Protein 1T6O (pdb70)

GO terms:
  GO:000551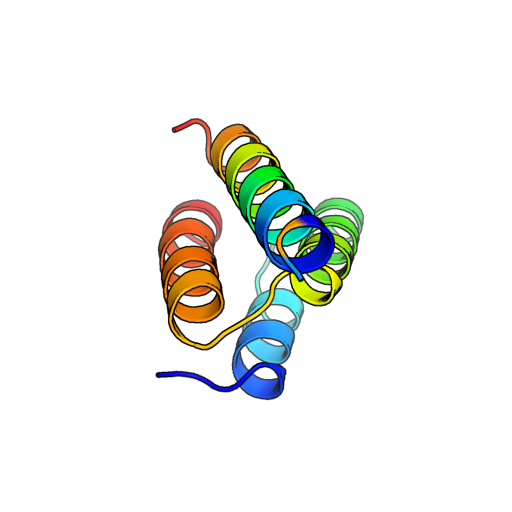5 protein binding (F, IPI)

Nearest PDB structures (foldseek):
  1t6o-assembly1_A  TM=1.021E+00  e=1.232E-06  Measles morbillivirus
  1oks-assembly1_A  TM=9.874E-01  e=3.018E-05  Measles morbillivirus
  1r4g-assembly1_A  TM=8.493E-01  e=1.370E-01  Sendai virus (strain Harris)
  4heo-assembly2_B  TM=9.039E-01  e=2.164E-01  Hendra virus horse/Australia/Hendra/1994
  5wah-assembly1_A  TM=8.481E-01  e=9.711E-01  Streptococcus agalactiae

Solvent-accessible surface area: 4492 Å² total; per-residue (Å²): 128,34,59,92,82,71,1,65,48,45,0,118,95,15,163,14,92,116,69,104,25,138,82,0,41,78,6,0,93,47,5,102,37,85,124,34,20,58,105,0,46,111,14,0,85,118,26,28,165,84,89,111,53,42,155,115,0,48,62,2,10,111,132,0,58,79,64,28,66,101

Structure (mmCIF, N/CA/C/O backbone):
data_1T6O
#
_entry.id   1T6O
#
_cell.length_a   42.226
_cell.length_b   42.226
_cell.length_c   81.778
_cell.angle_alpha   90.00
_cell.angle_beta   90.00
_cell.angle_gamma   90.00
#
_symmetry.space_group_name_H-M   'P 41 21 2'
#
loop_
_entity.id
_entity.type
_entity.pdbx_description
1 polymer phosphoprotein
2 polymer linker
3 polymer phosphoprotein
4 water water
#
loop_
_atom_site.group_PDB
_atom_site.id
_atom_site.type_symbol
_atom_site.label_atom_id
_atom_site.label_alt_id
_atom_site.label_comp_id
_atom_site.label_asym_id
_atom_site.label_entity_id
_atom_site.label_seq_id
_atom_site.pdbx_PDB_ins_code
_atom_site.Cartn_x
_atom_site.Cartn_y
_atom_site.Cartn_z
_atom_site.occupancy
_atom_site.B_iso_or_equiv
_atom_site.auth_seq_id
_atom_site.auth_comp_id
_atom_site.auth_asym_id
_atom_site.auth_atom_id
_atom_site.pdbx_PDB_model_num
ATOM 1 N N . GLY A 1 2 ? -5.966 9.354 32.334 1.00 56.81 458 GLY A N 1
ATOM 2 C CA . GLY A 1 2 ? -5.129 9.759 33.501 1.00 55.42 458 GLY A CA 1
ATOM 3 C C . GLY A 1 2 ? -3.682 10.028 33.129 1.00 42.31 458 GLY A C 1
ATOM 4 O O . GLY A 1 2 ? -3.062 9.254 32.399 1.00 41.74 458 GLY A O 1
ATOM 5 N N . ALA A 1 3 ? -3.140 11.132 33.629 1.00 24.48 459 ALA A N 1
ATOM 6 C CA . ALA A 1 3 ? -1.756 11.492 33.349 1.00 23.09 459 ALA A CA 1
ATOM 7 C C . ALA A 1 3 ? -0.798 10.522 34.036 1.00 24.82 459 ALA A C 1
ATOM 8 O O . ALA A 1 3 ? -1.038 10.086 35.160 1.00 25.09 459 ALA A O 1
ATOM 10 N N . SER A 1 4 ? 0.286 10.193 33.345 1.00 17.29 460 SER A N 1
ATOM 11 C CA . SER A 1 4 ? 1.290 9.298 33.888 1.00 14.72 460 SER A CA 1
ATOM 12 C C . SER A 1 4 ? 2.081 10.016 34.978 1.00 24.49 460 SER A C 1
ATOM 13 O O . SER A 1 4 ? 1.996 11.234 35.155 1.00 20.06 460 SER A O 1
ATOM 16 N N . ARG A 1 5 ? 2.859 9.232 35.699 1.00 25.14 461 ARG A N 1
ATOM 17 C CA . ARG A 1 5 ? 3.695 9.726 36.767 1.00 20.55 461 ARG A CA 1
ATOM 18 C C . ARG A 1 5 ? 4.675 10.748 36.177 1.00 20.80 461 ARG A C 1
ATOM 19 O O . ARG A 1 5 ? 4.899 11.811 36.750 1.00 22.49 461 ARG A O 1
ATOM 27 N N . SER A 1 6 ? 5.234 10.436 35.012 1.00 19.44 462 SER A N 1
ATOM 28 C CA . SER A 1 6 ? 6.181 11.335 34.362 1.00 16.97 462 SER A CA 1
ATOM 29 C C . SER A 1 6 ? 5.555 12.675 33.945 1.00 26.11 462 SER A C 1
ATOM 30 O O . SER A 1 6 ? 6.205 13.720 34.018 1.00 23.24 462 SER A O 1
ATOM 33 N N . VAL A 1 7 ? 4.304 12.643 33.497 1.00 19.23 463 VAL A N 1
ATOM 34 C CA . VAL A 1 7 ? 3.633 13.875 33.083 1.00 19.44 463 VAL A CA 1
ATOM 35 C C . VAL A 1 7 ? 3.389 14.762 34.298 1.00 17.10 463 VAL A C 1
ATOM 36 O O . VAL A 1 7 ? 3.587 15.976 34.249 1.00 17.94 463 VAL A O 1
ATOM 40 N N . ILE A 1 8 ? 2.962 14.145 35.390 1.00 16.61 464 ILE A N 1
ATOM 41 C CA . ILE A 1 8 ? 2.684 14.890 36.604 1.00 18.71 464 ILE A CA 1
ATOM 42 C C . ILE A 1 8 ? 3.955 15.543 37.138 1.00 20.52 464 ILE A C 1
ATOM 43 O O . ILE A 1 8 ? 3.923 16.685 37.581 1.00 16.38 464 ILE A O 1
ATOM 48 N N . ARG A 1 9 ? 5.072 14.825 37.072 1.00 19.54 465 ARG A N 1
ATOM 49 C CA . ARG A 1 9 ? 6.340 15.370 37.535 1.00 24.20 465 ARG A CA 1
ATOM 50 C C . ARG A 1 9 ? 6.728 16.575 36.673 1.00 20.17 465 ARG A C 1
ATOM 51 O O . ARG A 1 9 ? 7.152 17.602 37.198 1.00 23.50 465 ARG A O 1
ATOM 59 N N . SER A 1 10 ? 6.560 16.457 35.357 1.00 17.88 466 SER A N 1
ATOM 60 C CA . SER A 1 10 ? 6.904 17.557 34.455 1.00 19.93 466 SER A CA 1
ATOM 61 C C . SER A 1 10 ? 6.077 18.806 34.765 1.00 25.21 466 SER A C 1
ATOM 62 O O . SER A 1 10 ? 6.576 19.925 34.679 1.00 26.08 466 SER A O 1
ATOM 65 N N . ILE A 1 11 ? 4.813 18.605 35.119 1.00 17.51 467 ILE A N 1
ATOM 66 C CA . ILE A 1 11 ? 3.926 19.710 35.469 1.00 19.77 467 ILE A CA 1
ATOM 67 C C . ILE A 1 11 ? 4.459 20.427 36.717 1.00 24.98 467 ILE A C 1
ATOM 68 O O . ILE A 1 11 ? 4.474 21.660 36.775 1.00 24.57 467 ILE A O 1
ATOM 73 N N . ILE A 1 12 ? 4.894 19.656 37.712 1.00 18.32 468 ILE A N 1
ATOM 74 C CA . ILE A 1 12 ? 5.443 20.247 38.933 1.00 19.65 468 ILE A CA 1
ATOM 75 C C . ILE A 1 12 ? 6.676 21.068 38.570 1.00 25.32 468 ILE A C 1
ATOM 76 O O . ILE A 1 12 ? 6.830 22.218 38.996 1.00 24.13 468 ILE A O 1
ATOM 81 N N . LYS A 1 13 ? 7.553 20.463 37.777 1.00 22.15 469 LYS A N 1
ATOM 82 C CA . LYS A 1 13 ? 8.778 21.117 37.350 1.00 26.39 469 LYS A CA 1
ATOM 83 C C . LYS A 1 13 ? 8.534 22.393 36.543 1.00 37.54 469 LYS A C 1
ATOM 84 O O . LYS A 1 13 ? 9.286 23.358 36.663 1.00 40.41 469 LYS A O 1
ATOM 90 N N . SER A 1 14 ? 7.478 22.400 35.734 1.00 30.07 470 SER A N 1
ATOM 91 C CA . SER A 1 14 ? 7.164 23.558 34.902 1.00 30.89 470 SER A CA 1
ATOM 92 C C . SER A 1 14 ? 6.336 24.640 35.601 1.00 33.83 470 SER A C 1
ATOM 93 O O . SER A 1 14 ? 6.106 25.705 35.033 1.00 38.57 470 SER A O 1
ATOM 96 N N . SER A 1 15 ? 5.886 24.375 36.824 1.00 22.55 471 SER A N 1
ATOM 97 C CA . SER A 1 15 ? 5.086 25.356 37.553 1.00 21.68 471 SER A CA 1
ATOM 98 C C . SER A 1 15 ? 5.975 26.510 38.030 1.00 26.96 471 SER A C 1
ATOM 99 O O . SER A 1 15 ? 7.194 26.465 37.881 1.00 27.75 471 SER A O 1
ATOM 102 N N . ARG A 1 16 ? 5.362 27.537 38.608 1.00 33.86 472 ARG A N 1
ATOM 103 C CA . ARG A 1 16 ? 6.116 28.689 39.094 1.00 39.11 472 ARG A CA 1
ATOM 104 C C . ARG A 1 16 ? 6.316 28.683 40.607 1.00 45.57 472 ARG A C 1
ATOM 105 O O . ARG A 1 16 ? 6.692 29.695 41.196 1.00 52.78 472 ARG A O 1
ATOM 113 N N . LEU A 1 17 ? 6.069 27.536 41.229 1.00 35.85 473 LEU A N 1
ATOM 114 C CA . LEU A 1 17 ? 6.230 27.394 42.672 1.00 35.55 473 LEU A CA 1
ATOM 115 C C . LEU A 1 17 ? 7.704 27.480 43.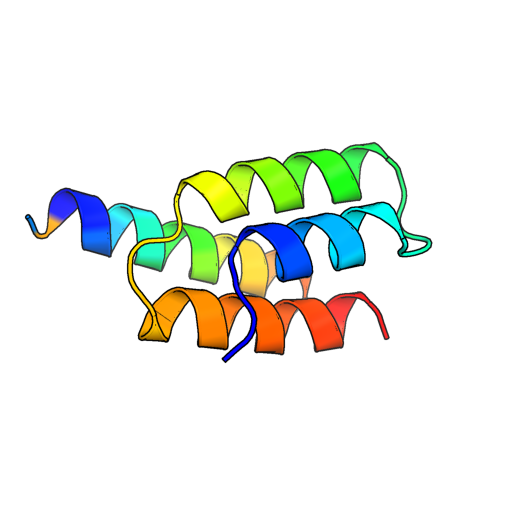059 1.00 30.38 473 LEU A C 1
ATOM 116 O O . LEU A 1 17 ? 8.585 27.212 4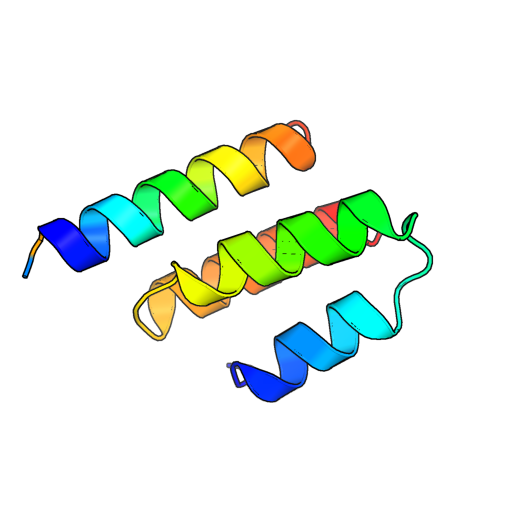2.242 1.00 24.61 473 LEU A O 1
ATOM 121 N N . GLU A 1 18 ? 7.963 27.851 44.310 1.00 26.21 474 GLU A N 1
ATOM 122 C CA . GLU A 1 18 ? 9.328 27.939 44.812 1.00 25.77 474 GLU A CA 1
ATOM 123 C C . GLU A 1 18 ? 9.935 26.551 44.710 1.00 24.11 474 GLU A C 1
ATOM 124 O O . GLU A 1 18 ? 9.217 25.551 44.723 1.00 27.98 474 GLU A O 1
ATOM 130 N N . GLU A 1 19 ? 11.259 26.499 44.625 1.00 24.18 475 GLU A N 1
ATOM 131 C CA . GLU A 1 19 ? 11.986 25.247 44.487 1.00 24.76 475 GLU A CA 1
ATOM 132 C C . GLU A 1 19 ? 11.773 24.217 45.591 1.00 26.21 475 GLU A C 1
ATOM 133 O O . GLU A 1 19 ? 11.682 23.024 45.311 1.00 26.52 475 GLU A O 1
ATOM 139 N N . ASP A 1 20 ? 11.704 24.661 46.839 1.00 23.88 476 ASP A N 1
ATOM 140 C CA . ASP A 1 20 ? 11.513 23.725 47.941 1.00 19.73 476 ASP A CA 1
ATOM 141 C C . ASP A 1 20 ? 10.100 23.163 47.922 1.00 20.66 476 ASP A C 1
ATOM 142 O O . ASP A 1 20 ? 9.879 22.025 48.323 1.00 18.07 476 ASP A O 1
ATOM 147 N N . ARG A 1 21 ? 9.151 23.959 47.442 1.00 15.53 477 ARG A N 1
ATOM 148 C CA . ARG A 1 21 ? 7.774 23.502 47.340 1.00 20.99 477 ARG A CA 1
ATOM 149 C C . ARG A 1 21 ? 7.730 22.437 46.245 1.00 33.25 477 ARG A C 1
ATOM 150 O O . ARG A 1 21 ? 7.079 21.405 46.400 1.00 21.42 477 ARG A O 1
ATOM 158 N N . LYS A 1 22 ? 8.442 22.685 45.146 1.00 22.76 478 LYS A N 1
ATOM 159 C CA . LYS A 1 22 ? 8.494 21.732 44.038 1.00 23.20 478 LYS A CA 1
ATOM 160 C C . LYS A 1 22 ? 9.127 20.429 44.497 1.00 28.46 478 LYS A C 1
ATOM 161 O O . LYS A 1 22 ? 8.635 19.345 44.191 1.00 21.56 478 LYS A O 1
ATOM 167 N N . ARG A 1 23 ? 10.231 20.545 45.229 1.00 20.15 479 ARG A N 1
ATOM 168 C CA . ARG A 1 23 ? 10.938 19.370 45.708 1.00 20.22 479 ARG A CA 1
ATOM 169 C C . ARG A 1 23 ? 10.108 18.503 46.645 1.00 20.73 479 ARG A C 1
ATOM 170 O O . ARG A 1 23 ? 10.176 17.277 46.584 1.00 22.48 479 ARG A O 1
ATOM 178 N N . TYR A 1 24 ? 9.324 19.131 47.515 1.00 18.54 480 TYR A N 1
ATOM 179 C CA . TYR A 1 24 ? 8.514 18.349 48.433 1.00 17.95 480 TYR A CA 1
ATOM 180 C C . TYR A 1 24 ? 7.362 17.658 47.708 1.00 21.67 480 TYR A C 1
ATOM 181 O O . TYR A 1 24 ? 6.987 16.543 48.062 1.00 18.37 480 TYR A O 1
ATOM 190 N N . LEU A 1 25 ? 6.803 18.322 46.700 1.00 15.63 481 LEU A N 1
ATOM 191 C CA . LEU A 1 25 ? 5.710 17.737 45.925 1.00 15.19 481 LEU A CA 1
ATOM 192 C C . LEU A 1 25 ? 6.244 16.502 45.202 1.00 15.77 481 LEU A C 1
ATOM 193 O O . LEU A 1 25 ? 5.583 15.468 45.135 1.00 16.64 481 LEU A O 1
ATOM 198 N N . MET A 1 26 ? 7.459 16.600 44.681 1.00 14.19 482 MET A N 1
ATOM 199 C CA . MET A 1 26 ? 8.042 15.464 43.984 1.00 19.68 482 MET A CA 1
ATOM 200 C C . MET A 1 26 ? 8.301 14.303 44.925 1.00 24.48 482 MET A C 1
ATOM 201 O O . MET A 1 26 ? 8.176 13.148 44.530 1.00 18.74 482 MET A O 1
ATOM 206 N N . THR A 1 27 ? 8.643 14.611 46.174 1.00 13.21 483 THR A N 1
ATOM 207 C CA . THR A 1 27 ? 8.877 13.573 47.173 1.00 18.00 483 THR A CA 1
ATOM 208 C C . THR A 1 27 ? 7.555 12.870 47.473 1.00 19.27 483 THR A C 1
ATOM 209 O O . THR A 1 27 ? 7.504 11.647 47.603 1.00 14.59 483 THR A O 1
ATOM 213 N N . LEU A 1 28 ? 6.486 13.651 47.592 1.00 14.43 484 LEU A N 1
ATOM 214 C CA . LEU A 1 28 ? 5.166 13.090 47.864 1.00 18.36 484 LEU A CA 1
ATOM 215 C C . LEU A 1 28 ? 4.723 12.187 46.714 1.00 22.27 484 LEU A C 1
ATOM 216 O O . LEU A 1 28 ? 4.102 11.149 46.928 1.00 19.63 484 LEU A O 1
ATOM 221 N N . LEU A 1 29 ? 5.054 12.590 45.492 1.00 14.05 485 LEU A N 1
ATOM 222 C CA . LEU A 1 29 ? 4.681 11.819 44.309 1.00 12.96 485 LEU A CA 1
ATOM 223 C C . LEU A 1 29 ? 5.221 10.382 44.355 1.00 15.68 485 LEU A C 1
ATOM 224 O O . LEU A 1 29 ? 4.536 9.443 43.956 1.00 16.83 485 LEU A O 1
ATOM 229 N N . ASP A 1 30 ? 6.449 10.211 44.843 1.00 12.36 486 ASP A N 1
ATOM 230 C CA . ASP A 1 30 ? 7.037 8.878 44.921 1.00 13.01 486 ASP A CA 1
ATOM 231 C C . ASP A 1 30 ? 6.302 7.974 45.905 1.00 20.25 486 ASP A C 1
ATOM 232 O O . ASP A 1 30 ? 6.405 6.759 45.812 1.00 22.46 486 ASP A O 1
ATOM 237 N N . ASP A 1 31 ? 5.565 8.563 46.844 1.00 13.24 487 ASP A N 1
ATOM 238 C CA . ASP A 1 31 ? 4.816 7.765 47.816 1.00 17.18 487 ASP A CA 1
ATOM 239 C C . ASP A 1 31 ? 3.429 7.389 47.318 1.00 25.92 487 ASP A C 1
ATOM 240 O O . ASP A 1 31 ? 2.767 6.537 47.905 1.00 21.51 487 ASP A O 1
ATOM 245 N N . ILE A 1 32 ? 2.985 8.034 46.245 1.00 16.63 488 ILE A N 1
ATOM 246 C CA . ILE A 1 32 ? 1.669 7.742 45.686 1.00 15.81 488 ILE A CA 1
ATOM 247 C C . ILE A 1 32 ? 1.686 6.365 45.026 1.00 20.50 488 ILE A C 1
ATO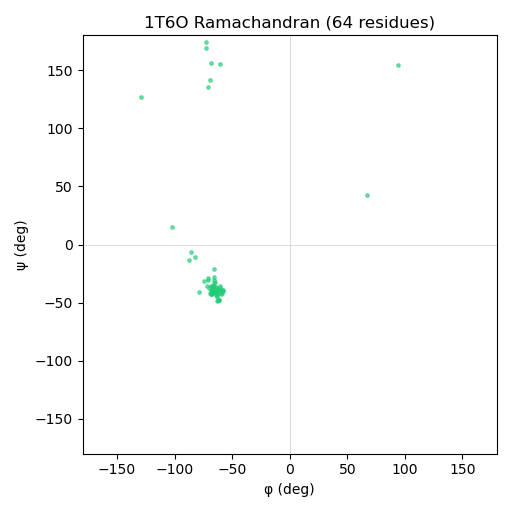M 248 O O . ILE A 1 32 ? 2.616 6.022 44.297 1.00 21.87 488 ILE A O 1
ATOM 253 N N . LYS A 1 33 ? 0.650 5.580 45.283 1.00 22.61 489 LYS A N 1
ATOM 254 C CA . LYS A 1 33 ? 0.561 4.247 44.711 1.00 21.26 489 LYS A CA 1
ATOM 255 C C . LYS A 1 33 ? -0.785 4.038 44.031 1.00 15.83 489 LYS A C 1
ATOM 256 O O . LYS A 1 33 ? -1.833 4.286 44.631 1.00 20.81 489 LYS A O 1
ATOM 262 N N . GLY A 1 34 ? -0.749 3.617 42.770 1.00 18.25 490 GLY A N 1
ATOM 263 C CA . GLY A 1 34 ? -1.980 3.348 42.045 1.00 22.30 490 GLY A CA 1
ATOM 264 C C . GLY A 1 34 ? -2.530 4.472 41.193 1.00 24.61 490 GLY A C 1
ATOM 265 O O . GLY A 1 34 ? -2.290 5.644 41.456 1.00 21.61 490 GLY A O 1
ATOM 266 N N . ALA A 1 35 ? -3.287 4.096 40.168 1.00 21.96 491 ALA A N 1
ATOM 267 C CA . ALA A 1 35 ? -3.887 5.054 39.248 1.00 25.17 491 ALA A CA 1
ATOM 268 C C . ALA A 1 35 ? -4.856 6.011 39.936 1.00 21.47 491 ALA A C 1
ATOM 269 O O . ALA A 1 35 ? -4.861 7.206 39.647 1.00 27.60 491 ALA A O 1
ATOM 271 N N . ASN A 1 36 ? -5.675 5.486 40.843 1.00 19.53 492 ASN A N 1
ATOM 272 C CA . ASN A 1 36 ? -6.642 6.313 41.559 1.00 18.09 492 ASN A CA 1
ATOM 273 C C . ASN A 1 36 ? -5.999 7.414 42.406 1.00 23.55 492 ASN A C 1
ATOM 274 O O . ASN A 1 36 ? -6.421 8.561 42.356 1.00 23.37 492 ASN A O 1
ATOM 279 N N . ASP A 1 37 ? -4.986 7.064 43.192 1.00 23.49 493 ASP A N 1
ATOM 280 C CA . ASP A 1 37 ? -4.328 8.056 44.038 1.00 17.63 493 ASP A CA 1
ATOM 281 C C . ASP A 1 37 ? -3.503 9.044 43.225 1.00 14.49 493 ASP A C 1
ATOM 282 O O . ASP A 1 37 ? -3.331 10.192 43.622 1.00 20.55 493 ASP A O 1
ATOM 287 N N . LEU A 1 38 ? -2.997 8.596 42.081 1.00 14.45 494 LEU A N 1
ATOM 288 C CA . LEU A 1 38 ? -2.204 9.473 41.238 1.00 16.27 494 LEU A CA 1
ATOM 289 C C . LEU A 1 38 ? -3.142 10.525 40.640 1.00 19.15 494 LEU A C 1
ATOM 290 O O . LEU A 1 38 ? -2.780 11.693 40.497 1.00 17.68 494 LEU A O 1
ATOM 295 N N . ALA A 1 39 ? -4.358 10.092 40.306 1.00 18.21 495 ALA A N 1
ATOM 296 C CA . ALA A 1 39 ? -5.362 10.979 39.731 1.00 22.01 495 ALA A CA 1
ATOM 297 C C . ALA A 1 39 ? -5.787 12.013 40.771 1.00 18.88 495 ALA A C 1
ATOM 298 O O . ALA A 1 39 ? -5.972 13.192 40.454 1.00 14.94 495 ALA A O 1
ATOM 300 N N . LYS A 1 40 ? -5.933 11.567 42.016 1.00 18.81 496 LYS A N 1
ATOM 301 C CA . LYS A 1 40 ? -6.307 12.471 43.100 1.00 23.14 496 LYS A CA 1
ATOM 302 C C . LYS A 1 40 ? -5.158 13.448 43.355 1.00 25.74 496 LYS A C 1
ATOM 303 O O . LYS A 1 40 ? -5.377 14.615 43.673 1.00 19.23 496 LYS A O 1
ATOM 309 N N . PHE A 1 41 ? -3.931 12.960 43.207 1.00 21.43 497 PHE A N 1
ATOM 310 C CA . PHE A 1 41 ? -2.746 13.790 43.410 1.00 17.38 497 PHE A CA 1
ATOM 311 C C . PHE A 1 41 ? -2.745 14.919 42.386 1.00 17.20 497 PHE A C 1
ATOM 312 O O . PHE A 1 41 ? -2.534 16.083 42.717 1.00 19.32 497 PHE A O 1
ATOM 320 N N . HIS A 1 42 ? -2.988 14.553 41.134 1.00 15.42 498 HIS A N 1
ATOM 321 C CA . HIS A 1 42 ? -3.027 15.507 40.039 1.00 19.86 498 HIS A CA 1
ATOM 322 C C . HIS A 1 42 ? -4.100 16.583 40.281 1.00 20.98 498 HIS A C 1
ATOM 323 O O . HIS A 1 42 ? -3.876 17.770 40.032 1.00 18.19 498 HIS A O 1
ATOM 330 N N . GLN A 1 43 ? -5.259 16.163 40.772 1.00 17.76 499 GLN A N 1
ATOM 331 C CA . GLN A 1 43 ? -6.348 17.098 41.027 1.00 22.92 499 GLN A CA 1
ATOM 332 C C . GLN A 1 43 ? -5.978 18.136 42.087 1.00 26.45 499 GLN A C 1
ATOM 333 O O . GLN A 1 43 ? -6.175 19.331 41.884 1.00 25.58 499 GLN A O 1
ATOM 339 N N . MET A 1 44 ? -5.428 17.683 43.210 1.00 21.00 500 MET A N 1
ATOM 340 C CA . MET A 1 44 ? -5.037 18.603 44.273 1.00 19.95 500 MET A CA 1
ATOM 341 C C . MET A 1 44 ? -3.891 19.495 43.818 1.00 21.76 500 MET A C 1
ATOM 342 O O . MET A 1 44 ? -3.823 20.669 44.180 1.00 26.04 500 MET A O 1
ATOM 347 N N . LEU A 1 45 ? -2.993 18.927 43.019 1.00 18.80 501 LEU A N 1
ATOM 348 C CA . LEU A 1 45 ? -1.860 19.669 42.492 1.00 14.00 501 LEU A CA 1
ATOM 349 C C . LEU A 1 45 ? -2.353 20.876 41.687 1.00 24.18 501 LEU A C 1
ATOM 350 O O . LEU A 1 45 ? -1.763 21.960 41.745 1.00 21.95 501 LEU A O 1
ATOM 355 N N . MET A 1 46 ? -3.428 20.680 40.928 1.00 23.27 502 MET A N 1
ATOM 356 C CA . MET A 1 46 ? -3.991 21.754 40.116 1.00 24.74 502 MET A CA 1
ATOM 357 C C . MET A 1 46 ? -4.436 22.931 40.982 1.00 33.30 502 MET A C 1
ATOM 358 O O . MET A 1 46 ? -4.258 24.085 40.603 1.00 30.69 502 MET A O 1
ATOM 363 N N . LYS A 1 47 ? -5.013 22.628 42.141 1.00 27.40 503 LYS A N 1
ATOM 364 C CA . LYS A 1 47 ? -5.479 23.660 43.060 1.00 29.87 503 LYS A CA 1
ATOM 365 C C . LYS A 1 47 ? -4.316 24.476 43.603 1.00 39.63 503 LYS A C 1
ATOM 366 O O . LYS A 1 47 ? -4.457 25.667 43.874 1.00 36.67 503 LYS A O 1
ATOM 372 N N . ILE A 1 48 ? -3.163 23.831 43.751 1.00 32.57 504 ILE A N 1
ATOM 373 C CA . ILE A 1 48 ? -1.971 24.501 44.256 1.00 29.38 504 ILE A CA 1
ATOM 374 C C . ILE A 1 48 ? -1.313 25.335 43.161 1.00 32.95 504 ILE A C 1
ATOM 375 O O . ILE A 1 48 ? -0.850 26.449 43.408 1.00 37.02 504 ILE A O 1
ATOM 380 N N . ILE A 1 49 ? -1.275 24.787 41.952 1.00 25.68 505 ILE A N 1
ATOM 381 C CA . ILE A 1 49 ? -0.666 25.467 40.817 1.00 33.73 505 ILE A CA 1
ATOM 382 C C . ILE A 1 49 ? -1.431 26.728 40.429 1.00 43.49 505 ILE A C 1
ATOM 383 O O . ILE A 1 49 ? -0.848 27.676 39.902 1.00 56.40 505 ILE A O 1
ATOM 388 N N . MET A 1 50 ? -2.733 26.742 40.698 1.00 41.18 506 MET A N 1
ATOM 389 C CA . MET A 1 50 ? -3.561 27.896 40.366 1.00 64.18 506 MET A CA 1
ATOM 390 C C . MET A 1 50 ? -3.703 28.862 41.541 1.00 89.99 506 MET A C 1
ATOM 391 O O . MET A 1 50 ? -3.332 30.043 41.374 1.00 88.60 506 MET A O 1
ATOM 396 N N . GLY B 2 7 ? 1.253 -4.557 51.477 0.50 99.72 48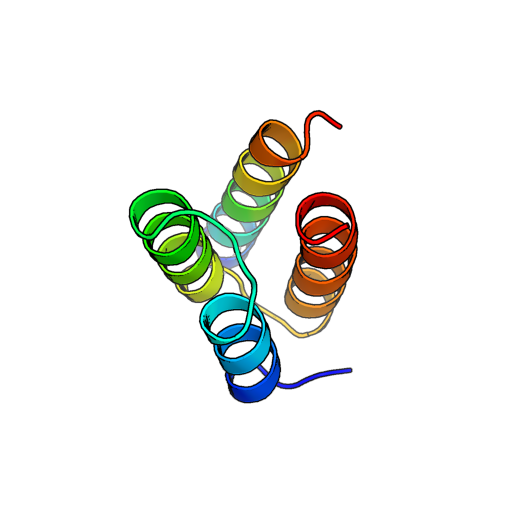4 GLY L N 1
ATOM 397 C CA . GLY B 2 7 ? -0.031 -4.342 50.753 0.50 99.72 484 GLY L CA 1
ATOM 398 C C . GLY B 2 7 ? -0.694 -3.031 51.125 0.50 95.32 484 GLY L C 1
ATOM 399 O O . GLY B 2 7 ? -0.630 -2.058 50.372 0.50 90.93 484 GLY L O 1
ATOM 400 N N . SER B 2 8 ? -1.335 -3.003 52.289 1.00 89.75 485 SER L N 1
ATOM 401 C CA . SER B 2 8 ? -2.011 -1.801 52.760 1.00 89.48 485 SER L CA 1
ATOM 402 C C . SER B 2 8 ? -1.011 -0.752 53.234 1.00 88.48 485 SER L C 1
ATOM 403 O O . SER B 2 8 ? -1.349 0.424 53.361 1.00 93.98 485 SER L O 1
ATOM 406 N N . GLN C 3 1 ? 0.220 -1.180 53.499 1.00 74.03 486 GLN B N 1
ATOM 407 C CA . GLN C 3 1 ? 1.257 -0.257 53.943 1.00 67.23 486 GLN B CA 1
ATOM 408 C C . GLN C 3 1 ? 1.570 0.713 52.807 1.00 55.55 486 GLN B C 1
ATOM 409 O O . GLN C 3 1 ? 1.804 1.899 53.035 1.00 53.86 486 GLN B O 1
ATOM 415 N N . ASP C 3 2 ? 1.572 0.196 51.583 1.00 40.83 487 ASP B N 1
ATOM 416 C CA . ASP C 3 2 ? 1.836 1.017 50.410 1.00 43.00 487 ASP B CA 1
ATOM 417 C C . ASP C 3 2 ? 0.672 1.979 50.199 1.00 43.54 487 ASP B C 1
ATOM 418 O O . ASP C 3 2 ? 0.874 3.155 49.908 1.00 45.93 487 ASP B O 1
ATOM 423 N N . SER C 3 3 ? -0.547 1.471 50.359 1.00 35.49 488 SER B N 1
ATOM 424 C CA . SER C 3 3 ? -1.741 2.289 50.192 1.00 32.04 488 SER B CA 1
ATOM 425 C C . SER C 3 3 ? -1.857 3.329 51.302 1.00 32.29 488 SER B C 1
ATOM 426 O O . SER C 3 3 ? -2.256 4.467 51.049 1.00 39.69 488 SER B O 1
ATOM 429 N N . ARG C 3 4 ? -1.509 2.945 52.529 1.00 33.49 489 ARG B N 1
ATOM 430 C CA . ARG C 3 4 ? -1.590 3.873 53.654 1.00 32.86 489 ARG B CA 1
ATOM 431 C C . ARG C 3 4 ? -0.581 5.002 53.469 1.00 33.64 489 ARG B C 1
ATOM 432 O O . ARG C 3 4 ? -0.868 6.158 53.770 1.00 25.61 489 ARG B O 1
ATOM 440 N N . ARG C 3 5 ? 0.603 4.657 52.974 1.00 32.52 490 ARG B N 1
ATOM 441 C CA . ARG C 3 5 ? 1.641 5.648 52.734 1.00 33.26 490 ARG B CA 1
ATOM 442 C C . ARG C 3 5 ? 1.142 6.614 51.661 1.00 27.13 490 ARG B C 1
ATOM 443 O O . ARG C 3 5 ? 1.370 7.818 51.737 1.00 23.82 490 ARG B O 1
ATOM 451 N N . SER C 3 6 ? 0.464 6.065 50.658 1.00 19.81 491 SER B N 1
ATOM 452 C CA . SER C 3 6 ? -0.082 6.863 49.565 1.00 19.15 491 SER B CA 1
ATOM 453 C C . SER C 3 6 ? -1.205 7.759 50.107 1.00 26.04 491 SER B C 1
ATOM 454 O O . SER C 3 6 ? -1.326 8.920 49.723 1.00 18.10 491 SER B O 1
ATOM 457 N N . ALA C 3 7 ? -2.020 7.218 51.008 1.00 26.09 492 ALA B N 1
ATOM 458 C CA . ALA C 3 7 ? -3.118 7.988 51.596 1.00 25.24 492 ALA B CA 1
ATOM 459 C C . ALA C 3 7 ? -2.560 9.152 52.420 1.00 22.12 492 ALA B C 1
ATOM 460 O O . ALA C 3 7 ? -3.080 10.262 52.381 1.00 24.08 492 ALA B O 1
ATOM 462 N N . ASP C 3 8 ? -1.488 8.892 53.159 1.00 20.72 493 ASP B N 1
ATOM 463 C CA . ASP C 3 8 ? -0.858 9.925 53.970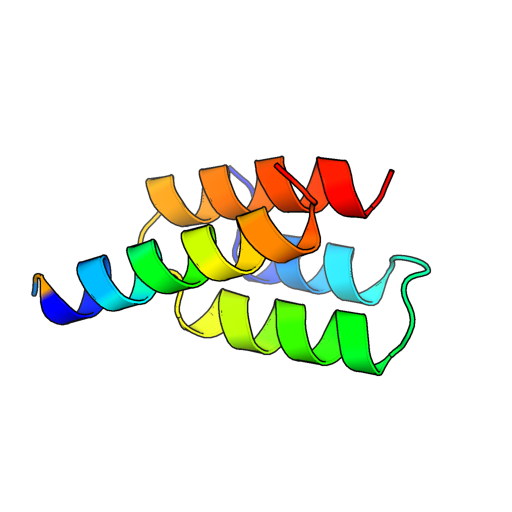 1.00 19.60 493 ASP B CA 1
ATOM 464 C C . ASP C 3 8 ? -0.241 11.012 53.088 1.00 19.89 493 ASP B C 1
ATOM 465 O O . ASP C 3 8 ? -0.247 12.190 53.453 1.00 23.68 493 ASP B O 1
ATOM 470 N N . ALA C 3 9 ? 0.311 10.618 51.939 1.00 20.07 494 ALA B N 1
ATOM 471 C CA . ALA C 3 9 ? 0.916 11.594 51.029 1.00 17.39 494 ALA B CA 1
ATOM 472 C C . ALA C 3 9 ? -0.166 12.543 50.524 1.00 16.10 494 ALA B C 1
ATOM 473 O O . ALA C 3 9 ? 0.059 13.747 50.402 1.00 16.61 494 ALA B O 1
ATOM 475 N N . LEU C 3 10 ? -1.341 11.996 50.222 1.00 22.22 495 LEU B N 1
ATOM 476 C CA . LEU C 3 10 ? -2.453 12.818 49.748 1.00 24.69 495 LEU B CA 1
ATOM 477 C C . LEU C 3 10 ? -2.918 13.778 50.851 1.00 18.06 495 LEU B C 1
ATOM 478 O O . LEU C 3 10 ? -3.313 14.910 50.574 1.00 19.94 495 LEU B O 1
ATOM 483 N N . LEU C 3 11 ? -2.873 13.320 52.099 1.00 18.06 496 LEU B N 1
ATOM 484 C CA . LEU C 3 11 ? -3.267 14.162 53.232 1.00 20.69 496 LEU B CA 1
ATOM 485 C C . LEU C 3 11 ? -2.263 15.302 53.379 1.00 27.42 496 LEU B C 1
ATOM 486 O O . LEU C 3 11 ? -2.631 16.437 53.665 1.00 22.23 496 LEU B O 1
ATOM 491 N N . ARG C 3 12 ? -0.987 14.994 53.179 1.00 19.85 497 ARG B N 1
ATOM 492 C CA . ARG C 3 12 ? 0.043 16.019 53.285 1.00 21.24 497 ARG B CA 1
ATOM 493 C C . ARG C 3 12 ? -0.104 17.015 52.145 1.00 21.24 497 ARG B C 1
ATOM 494 O O . ARG C 3 12 ? 0.112 18.212 52.320 1.00 24.74 497 ARG B O 1
ATOM 502 N N . LEU C 3 13 ? -0.489 16.509 50.980 1.00 20.88 498 LEU B N 1
ATOM 503 C CA . LEU C 3 13 ? -0.691 17.349 49.807 1.00 21.36 498 LEU B CA 1
ATOM 504 C C . LEU C 3 13 ? -1.888 18.265 50.042 1.00 24.44 498 LEU B C 1
ATOM 505 O O . LEU C 3 13 ? -1.862 19.452 49.701 1.00 20.08 498 LEU B O 1
ATOM 510 N N . GLN C 3 14 ? -2.936 17.700 50.629 1.00 20.45 499 GLN B N 1
ATOM 511 C CA . GLN C 3 14 ? -4.150 18.453 50.916 1.00 22.33 499 GLN B CA 1
ATOM 512 C C . GLN C 3 14 ? -3.840 19.632 51.836 1.00 35.73 499 GLN B C 1
ATOM 513 O O . GLN C 3 14 ? -4.375 20.730 51.660 1.00 31.83 499 GLN B O 1
ATOM 519 N N . ALA C 3 15 ? -2.968 19.395 52.813 1.00 30.59 500 ALA B N 1
ATOM 520 C CA . ALA C 3 15 ? -2.583 20.427 53.768 1.00 29.42 500 ALA B CA 1
ATOM 521 C C . ALA C 3 15 ? -1.815 21.553 53.092 1.00 31.77 500 ALA B C 1
ATOM 522 O O . ALA C 3 15 ? -1.885 22.698 53.525 1.00 35.79 500 ALA B O 1
ATOM 524 N N . MET C 3 16 ? -1.081 21.229 52.032 1.00 27.25 501 MET B N 1
ATOM 525 C CA . MET C 3 16 ? -0.319 22.247 51.313 1.00 29.75 501 MET B CA 1
ATOM 526 C C . MET C 3 16 ? -1.254 23.099 50.477 1.00 32.52 501 MET B C 1
ATOM 527 O O . MET C 3 16 ? -0.992 24.277 50.239 1.00 42.29 501 MET B O 1
ATOM 532 N N . ALA C 3 17 ? -2.337 22.482 50.017 1.00 32.84 502 ALA B N 1
ATOM 533 C CA . ALA C 3 17 ? -3.328 23.161 49.197 1.00 35.92 502 ALA B CA 1
ATOM 534 C C . ALA C 3 17 ? -4.295 23.938 50.082 1.00 60.35 502 ALA B C 1
ATOM 535 O O . ALA C 3 17 ? -5.089 24.739 49.592 1.00 62.95 502 ALA B O 1
ATOM 537 N N . GLY C 3 18 ? -4.219 23.695 51.387 1.00 60.88 503 GLY B N 1
ATOM 538 C CA . GLY C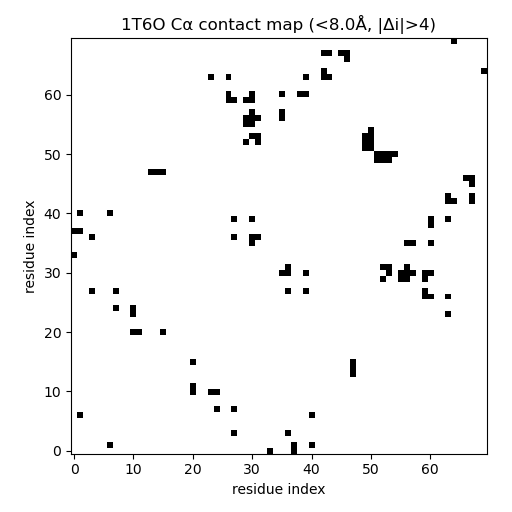 3 18 ? -5.102 24.374 52.317 1.00 66.85 503 GLY B CA 1
ATOM 539 C C . GLY C 3 18 ? -6.539 23.934 52.127 1.00 89.80 503 GLY B C 1
ATOM 540 O O . GLY C 3 18 ? -7.458 24.753 52.139 1.00 99.72 503 GLY B O 1
ATOM 541 N N . ILE C 3 19 ? -6.732 22.631 51.949 1.00 86.45 504 ILE B N 1
ATOM 542 C CA . ILE C 3 19 ? -8.061 22.067 51.750 1.00 86.03 504 ILE B CA 1
ATOM 543 C C . ILE C 3 19 ? -8.552 21.376 53.019 1.00 99.72 504 ILE B C 1
ATOM 544 O O . ILE C 3 19 ? -8.623 21.990 54.084 1.00 99.72 504 ILE B O 1
#

Sequence (70 aa):
GASRSVIRSIIKSSRLEEDRKRYLMTLLDDIKGANDLAKFHQMLMKIIMGSQDSRRSADALLRLQAMAGI

InterPro domains:
  IPR004897 P/V phosphoprotein, paramyxoviral [PF03210] (330-502)
  IPR016075 RNA polymerase, phosphoprotein P, C-terminal XD, paramyxovirinae [SSF101089] (459-507)
  IPR028243 Paramyxovirus structural protein P/V, N-terminal 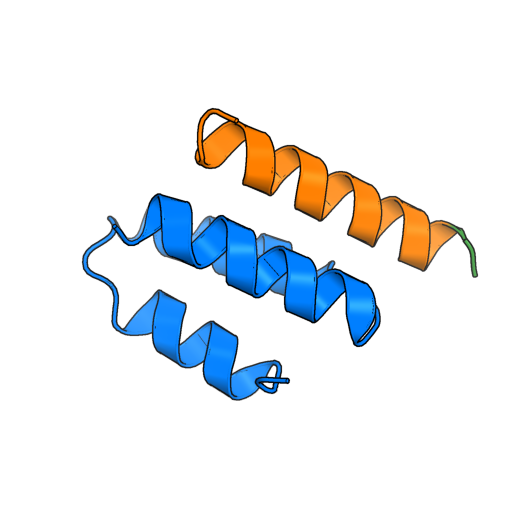domain [PF13825] (4-312)

Radius of gyration: 11.2 Å; Cα contacts (8 Å, |Δi|>4): 64; chains: 3; bounding box: 20×33×21 Å

CATH classification: 1.10.8.10

Foldseek 3Di:
DDDLVVLLVVLVPAPDDPVVSVVLNVVSVVQDDPVSNVVSSVVVVVVSD/DVVVVVVVVVVVVCVVVVD

Secondary structure (DSSP, 8-state):
---HHHHHHHHHHS-S-HHHHHHHHHHHHH--SHHHHHHHHHHHHHHH-/-HHHHHHHHHHHHHHHHT-/--

Organism: Measles virus (strain Edmonston-Moraten vaccine) (NCBI:txid132484)

B-factor: mean 39.27, std 26.94, range [12.36, 99.72]